Protein AF-A0A8R1DFJ9-F1 (afdb_monomer)

Radius of gyration: 16.49 Å; Cα contacts (8 Å, |Δi|>4): 261; chains: 1; bounding box: 40×35×43 Å

InterPro domains:
  IPR000719 Protein kinase domain [PS50011] (1-174)
  IPR001245 Serine-threonine/tyrosine-protein kinase, catalytic domain [PF07714] (3-166)
  IPR001245 Serine-threonine/tyrosine-protein kinase, catalytic domain [PR00109] (37-50)
  IPR001245 Serine-threonine/tyrosine-protein kinase, catalytic domain [PR00109] (75-93)
  IPR001245 Serine-threonine/tyrosine-protein kinase, catalytic domain [PR00109] (122-132)
  IPR001245 Serine-threonine/tyrosine-protein kinase, catalytic domain [PR00109] (141-163)
  IPR008266 Tyrosine-protein kinase, active site [PS00109] (81-93)
  IPR011009 Protein kinase-like domain superfamily [SSF56112] (3-164)
  IPR020635 Tyrosine-protein kinase, catalytic domain [SM00219] (2-174)
  IPR050122 Receptor Tyrosine Kinase [PTHR24416] (4-164)

Foldseek 3Di:
DQVLVVVLLVVQVPDDDPQAWHWPDWDDDPPDIDTDTDDQPQAFQLCCLQPCNVPPPDPVLLVQQLVSNVRQLVSCVVVQKFQQADARNQWGAHPVRRIHGHDSSVMDRLPPPPPPDLPDPGPQLLFDLCCNPPVNTGSVRVVSSSVVRSVCSVVSNDDHPPPDDSVCSNVVSD

Organism: Caenorhabditis japonica (NCBI:txid281687)

Mean predicted aligned error: 5.81 Å

Sequence (174 aa):
MLDSLLDEAKFMVGLSHRNLVTLVGVVLDDVNVYMITEYMANGNLIDLLRSRGRHALDKRQLMNFAMDICDGMCYLESQKIVHRDLAARNVLLDEKLVAKVSDFGLAKKANSTSHDSASGKFPIKWTAPEALRNSQFSTKSDIWSFGILLWEIFSFGRVPYPRIVSFHFVYFWL

pLDDT: mean 88.27, std 13.52, range [47.0, 98.88]

Solvent-accessible surface area (backbone atoms only — not comparable to full-atom values): 9912 Å² total; per-residue (Å²): 110,72,66,55,54,52,52,30,51,62,61,39,74,79,56,84,53,96,17,38,66,42,65,74,48,75,49,79,55,102,89,46,80,43,81,41,56,69,81,44,74,56,41,34,46,32,60,43,26,61,74,46,22,92,85,73,53,54,73,65,57,53,48,48,38,53,51,30,39,47,53,29,49,51,52,33,48,74,71,41,33,22,49,76,60,57,39,45,74,31,22,34,16,30,86,84,64,51,30,18,41,43,74,53,77,67,41,43,56,59,82,60,82,74,77,71,68,90,76,70,91,66,60,65,89,37,50,26,64,56,31,70,76,68,64,52,67,35,56,65,34,41,51,46,7,47,55,46,30,51,50,25,59,79,57,38,43,53,70,77,62,82,89,57,56,73,81,52,51,63,67,76,72,103

Secondary structure (DSSP, 8-state):
-HHHHHHHHHHHTT---TTBPPEEEEEE-SS-EEEEE---TT-BHHHHHHHTHHHH--HHHHHHHHHHHHHHHHHHHHTTEE-S--SGGGEEE-TT--EEE---TT-EETT------TTS---TTTS-HHHHHH----HHHHHHHHHHHHHHHHTTSPPSSTTS-HHHHHHHT-

Nearest PDB structures (foldseek):
  2xyn-assembly3_C  TM=9.456E-01  e=2.599E-17  Homo sapiens
  3q6w-assembly1_A  TM=9.286E-01  e=4.725E-15  Homo sapiens
  6bl8-assembly2_B  TM=9.166E-01  e=1.613E-14  Homo sapiens
  3mss-assembly4_D  TM=8.632E-01  e=2.428E-14  Mus musculus
  5zv2-assembly1_A  TM=8.623E-01  e=1.047E-13  Homo sapiens

Structure (mmCIF, N/CA/C/O backbone):
data_AF-A0A8R1DFJ9-F1
#
_entry.id   AF-A0A8R1DFJ9-F1
#
loop_
_atom_site.group_PDB
_atom_site.id
_atom_site.type_symbol
_atom_site.label_atom_id
_atom_site.label_alt_id
_atom_site.label_comp_id
_atom_site.label_asym_id
_atom_site.label_entity_id
_atom_site.label_seq_id
_atom_site.pdbx_PDB_ins_code
_atom_site.Cartn_x
_atom_site.Cartn_y
_atom_site.Cartn_z
_atom_site.occupancy
_atom_site.B_iso_or_equiv
_atom_site.auth_seq_id
_atom_site.auth_comp_id
_atom_site.auth_asym_id
_atom_site.auth_atom_id
_atom_site.pdbx_PDB_model_num
ATOM 1 N N . MET A 1 1 ? -1.853 -10.982 20.226 1.00 56.41 1 MET A N 1
ATOM 2 C CA . MET A 1 1 ? -1.911 -11.505 18.841 1.00 56.41 1 MET A CA 1
ATOM 3 C C . MET A 1 1 ? -3.358 -11.688 18.395 1.00 56.41 1 MET A C 1
ATOM 5 O O . MET A 1 1 ? -3.705 -11.164 17.349 1.00 56.41 1 MET A O 1
ATOM 9 N N . LEU A 1 2 ? -4.217 -12.342 19.191 1.00 61.50 2 LEU A N 1
ATOM 10 C CA . LEU A 1 2 ? -5.664 -12.392 18.919 1.00 61.50 2 LEU A CA 1
ATOM 11 C C . LEU A 1 2 ? -6.314 -10.998 19.000 1.00 61.50 2 LEU A C 1
ATOM 13 O O . LEU A 1 2 ? -6.992 -10.589 18.062 1.00 61.50 2 LEU A O 1
ATOM 17 N N . ASP A 1 3 ? -6.001 -10.225 20.046 1.00 71.75 3 ASP A N 1
ATOM 18 C CA . ASP A 1 3 ? -6.538 -8.863 20.204 1.00 71.75 3 ASP A CA 1
ATOM 19 C C . ASP A 1 3 ? -6.120 -7.922 19.064 1.00 71.75 3 ASP A C 1
ATOM 21 O O . ASP A 1 3 ? -6.938 -7.162 18.558 1.00 71.75 3 ASP A O 1
ATOM 25 N N . SER A 1 4 ? -4.874 -8.033 18.586 1.00 76.75 4 SER A N 1
ATOM 26 C CA . SER A 1 4 ? -4.355 -7.180 17.509 1.00 76.75 4 SER A CA 1
ATOM 27 C C . SER A 1 4 ? -5.046 -7.426 16.166 1.00 76.75 4 SER A C 1
ATOM 29 O O . SER A 1 4 ? -5.278 -6.473 15.432 1.00 76.75 4 SER A O 1
ATOM 31 N N . LEU A 1 5 ? -5.410 -8.676 15.853 1.00 82.50 5 LEU A N 1
ATOM 32 C CA . LEU A 1 5 ? -6.120 -8.993 14.608 1.00 82.50 5 LEU A CA 1
ATOM 33 C C . LEU A 1 5 ? -7.584 -8.536 14.665 1.00 82.50 5 LEU A C 1
ATOM 35 O O . LEU A 1 5 ? -8.133 -8.055 13.675 1.00 82.50 5 LEU A O 1
ATOM 39 N N . LEU A 1 6 ? -8.219 -8.659 15.834 1.00 85.25 6 LEU A N 1
ATOM 40 C CA . LEU A 1 6 ? -9.578 -8.169 16.042 1.00 85.25 6 LEU A CA 1
ATOM 41 C C . LEU A 1 6 ? -9.634 -6.636 15.974 1.00 85.25 6 LEU A C 1
ATOM 43 O O . LEU A 1 6 ? -10.586 -6.078 15.434 1.00 85.25 6 LEU A O 1
ATOM 47 N N . ASP A 1 7 ? -8.623 -5.953 16.508 1.00 84.19 7 ASP A N 1
ATOM 48 C CA . ASP A 1 7 ? -8.515 -4.497 16.440 1.00 84.19 7 ASP A CA 1
ATOM 49 C C . ASP A 1 7 ? -8.263 -4.002 15.013 1.00 84.19 7 ASP A C 1
ATOM 51 O O . ASP A 1 7 ? -8.903 -3.037 14.591 1.00 84.19 7 ASP A O 1
ATOM 55 N N . GLU A 1 8 ? -7.430 -4.701 14.236 1.00 86.19 8 GLU A N 1
ATOM 56 C CA . GLU A 1 8 ? -7.290 -4.445 12.799 1.00 86.19 8 GLU A CA 1
ATOM 57 C C . GLU A 1 8 ? -8.625 -4.640 12.067 1.00 86.19 8 GLU A C 1
ATOM 59 O O . GLU A 1 8 ? -9.053 -3.773 11.306 1.00 86.19 8 GLU A O 1
ATOM 64 N N . ALA A 1 9 ? -9.355 -5.722 12.352 1.00 88.81 9 ALA A N 1
ATOM 65 C CA . ALA A 1 9 ? -10.654 -5.948 11.728 1.00 88.81 9 ALA A CA 1
ATOM 66 C C . ALA A 1 9 ? -11.653 -4.832 12.068 1.00 88.81 9 ALA A C 1
ATOM 68 O O . ALA A 1 9 ? -12.295 -4.284 11.172 1.00 88.81 9 ALA A O 1
ATOM 69 N N . LYS A 1 10 ? -11.750 -4.429 13.344 1.00 86.94 10 LYS A N 1
ATOM 70 C CA . LYS A 1 10 ? -12.587 -3.291 13.772 1.00 86.94 10 LYS A CA 1
ATOM 71 C C . LYS A 1 10 ? -12.202 -2.003 13.048 1.00 86.94 10 LYS A C 1
ATOM 73 O O . LYS A 1 10 ? -13.079 -1.199 12.739 1.00 86.94 10 LYS A O 1
ATOM 78 N N . PHE A 1 11 ? -10.912 -1.802 12.792 1.00 86.12 11 PHE A N 1
ATOM 79 C CA . PHE A 1 11 ? -10.425 -0.655 12.042 1.00 86.12 11 PHE A CA 1
ATOM 80 C C . PHE A 1 11 ? -10.928 -0.672 10.593 1.00 86.12 11 PHE A C 1
ATOM 82 O O . PHE A 1 11 ? -11.393 0.352 10.091 1.00 86.12 11 PHE A O 1
ATOM 89 N N . MET A 1 12 ? -10.901 -1.840 9.946 1.00 91.19 12 MET A N 1
ATOM 90 C CA . MET A 1 12 ? -11.311 -2.010 8.550 1.00 91.19 12 MET A CA 1
ATOM 91 C C . MET A 1 12 ? -12.826 -1.917 8.318 1.00 91.19 12 MET A C 1
ATOM 93 O O . MET A 1 12 ? -13.225 -1.513 7.230 1.00 91.19 12 MET A O 1
ATOM 97 N N . VAL A 1 13 ? -13.678 -2.233 9.306 1.00 88.88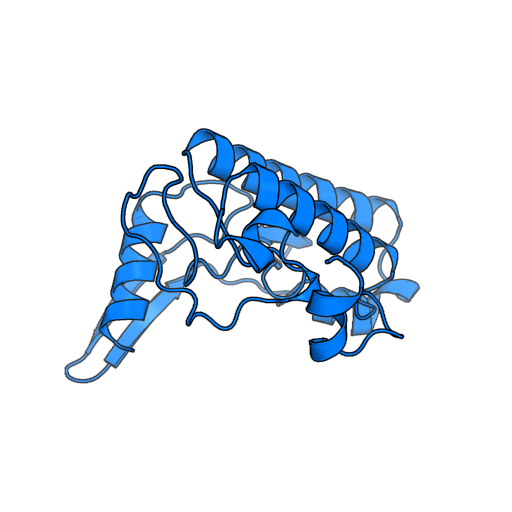 13 VAL A N 1
ATOM 98 C CA . VAL A 1 13 ? -15.158 -2.222 9.163 1.00 88.88 13 VAL A CA 1
ATOM 99 C C . VAL A 1 13 ? -15.705 -0.891 8.623 1.00 88.88 13 VAL A C 1
ATOM 101 O O . VAL A 1 13 ? -16.713 -0.876 7.922 1.00 88.88 13 VAL A O 1
ATOM 104 N N . GLY A 1 14 ? -15.058 0.234 8.937 1.00 85.69 14 GLY A N 1
ATOM 105 C CA . GLY A 1 14 ? -15.486 1.564 8.488 1.00 85.69 14 GLY A CA 1
ATOM 106 C C . GLY A 1 14 ? -14.886 2.028 7.159 1.00 85.69 14 GLY A C 1
ATOM 107 O O . GLY A 1 14 ? -15.216 3.125 6.710 1.00 85.69 14 GLY A O 1
ATOM 108 N N . LEU A 1 15 ? -13.988 1.250 6.550 1.00 92.88 15 LEU A N 1
ATOM 109 C CA . LEU A 1 15 ? -13.263 1.648 5.347 1.00 92.88 15 LEU A CA 1
ATOM 110 C C . LEU A 1 15 ? -13.966 1.109 4.106 1.00 92.88 15 LEU A C 1
ATOM 112 O O . LEU A 1 15 ? -14.122 -0.096 3.933 1.00 92.88 15 LEU A O 1
ATOM 116 N N . SER A 1 16 ? -14.367 2.012 3.216 1.00 94.38 16 SER A N 1
ATOM 117 C CA . SER A 1 16 ? -14.983 1.652 1.942 1.00 94.38 16 SER A CA 1
ATOM 118 C C . SER A 1 16 ? -14.436 2.538 0.836 1.00 94.38 16 SER A C 1
ATOM 120 O O . SER A 1 16 ? -14.761 3.722 0.744 1.00 94.38 16 SER A O 1
ATOM 122 N N . HIS A 1 17 ? -13.561 1.961 0.015 1.00 98.06 17 HIS A N 1
ATOM 123 C CA . HIS A 1 17 ? -12.958 2.640 -1.121 1.00 98.06 17 HIS A CA 1
ATOM 124 C C . HIS A 1 17 ? -12.474 1.624 -2.157 1.00 98.06 17 HIS A C 1
ATOM 126 O O . HIS A 1 17 ? -11.932 0.581 -1.802 1.00 98.06 17 HIS A O 1
ATOM 132 N N . ARG A 1 18 ? -12.603 1.942 -3.451 1.00 98.00 18 ARG A N 1
ATOM 133 C CA . ARG A 1 18 ? -12.242 1.025 -4.551 1.00 98.00 18 ARG A CA 1
ATOM 134 C C . ARG A 1 18 ? -10.760 0.616 -4.558 1.00 98.00 18 ARG A C 1
ATOM 136 O O . ARG A 1 18 ? -10.439 -0.452 -5.065 1.00 98.00 18 ARG A O 1
ATOM 143 N N . ASN A 1 19 ? -9.886 1.452 -3.995 1.00 98.69 19 ASN A N 1
ATOM 144 C CA . ASN A 1 19 ? -8.437 1.238 -3.905 1.00 98.69 19 ASN A CA 1
ATOM 145 C C . ASN A 1 19 ? -7.946 0.880 -2.490 1.00 98.69 19 ASN A C 1
ATOM 147 O O . ASN A 1 19 ? -6.763 1.033 -2.193 1.00 98.69 19 ASN A O 1
ATOM 151 N N . LEU A 1 20 ? -8.834 0.415 -1.612 1.00 98.38 20 LEU A N 1
ATOM 152 C CA . LEU A 1 20 ? -8.472 -0.207 -0.337 1.00 98.38 20 LEU A CA 1
ATOM 153 C C . LEU A 1 20 ? -8.997 -1.641 -0.320 1.00 98.38 20 LEU A C 1
ATOM 155 O O . LEU A 1 20 ? -10.063 -1.911 -0.870 1.00 98.38 20 LEU A O 1
ATOM 159 N N . VAL A 1 21 ? -8.252 -2.558 0.294 1.00 97.75 21 VAL A N 1
ATOM 160 C CA . VAL A 1 21 ? -8.721 -3.933 0.483 1.00 97.75 21 VAL A CA 1
ATOM 161 C C . VAL A 1 21 ? -9.874 -3.939 1.476 1.00 97.75 21 VAL A C 1
ATOM 163 O O . VAL A 1 21 ? -9.750 -3.466 2.605 1.00 97.75 21 VAL A O 1
ATOM 166 N N . THR A 1 22 ? -10.998 -4.494 1.040 1.00 95.75 22 THR A N 1
ATOM 167 C CA . THR A 1 22 ? -12.241 -4.522 1.806 1.00 95.75 22 THR A CA 1
ATOM 168 C C . THR A 1 22 ? -12.289 -5.740 2.721 1.00 95.75 22 THR A C 1
ATOM 170 O O . THR A 1 22 ? -12.045 -6.872 2.290 1.00 95.75 22 THR A O 1
ATOM 173 N N . LEU A 1 23 ? -12.655 -5.516 3.984 1.00 95.62 23 LEU A N 1
ATOM 174 C CA . LEU A 1 23 ? -13.017 -6.582 4.912 1.00 95.62 23 LEU A CA 1
ATOM 175 C C . LEU A 1 23 ? -14.407 -7.122 4.548 1.00 95.62 23 LEU A C 1
ATOM 177 O O . LEU A 1 23 ? -15.380 -6.375 4.519 1.00 95.62 23 LEU A O 1
ATOM 181 N N . VAL A 1 24 ? -14.501 -8.426 4.306 1.00 95.19 24 VAL A N 1
ATOM 182 C CA . VAL A 1 24 ? -15.771 -9.138 4.109 1.00 95.19 24 VAL A CA 1
ATOM 183 C C . VAL A 1 24 ? -16.371 -9.530 5.458 1.00 95.19 24 VAL A C 1
ATOM 185 O O . VAL A 1 24 ? -17.578 -9.418 5.655 1.00 95.19 24 VAL A O 1
ATOM 188 N N . GLY A 1 25 ? -15.539 -9.972 6.405 1.00 93.19 25 GLY A N 1
ATOM 189 C CA . GLY A 1 25 ? -15.994 -10.323 7.746 1.00 93.19 25 GLY A CA 1
ATOM 190 C C . GLY A 1 25 ? -14.908 -10.927 8.628 1.00 93.19 25 GLY A C 1
ATOM 191 O O . GLY A 1 25 ? -13.759 -11.084 8.220 1.00 93.19 25 GLY A O 1
ATOM 192 N N . VAL A 1 26 ? -15.298 -11.281 9.850 1.00 93.25 26 VAL A N 1
ATOM 193 C CA . VAL A 1 26 ? -14.450 -11.975 10.825 1.00 93.25 26 VAL A CA 1
ATOM 194 C C . VAL A 1 26 ? -15.150 -13.259 11.240 1.00 93.25 26 VAL A C 1
ATOM 196 O O . VAL A 1 26 ? -16.349 -13.242 11.516 1.00 93.25 26 VAL A O 1
ATOM 199 N N . VAL A 1 27 ? -14.403 -14.357 11.303 1.00 92.75 27 VAL A N 1
ATOM 200 C CA . VAL A 1 27 ? -14.871 -15.628 11.861 1.00 92.75 27 VAL A CA 1
ATOM 201 C C . VAL A 1 27 ? -14.115 -15.894 13.151 1.00 92.75 27 VAL A C 1
ATOM 203 O O . VAL A 1 27 ? -12.891 -15.770 13.204 1.00 92.75 27 VAL A O 1
ATOM 206 N N . LEU A 1 28 ? -14.869 -16.242 14.188 1.00 90.31 28 LEU A N 1
ATOM 207 C CA . LEU A 1 28 ? -14.355 -16.592 15.502 1.00 90.31 28 LEU A CA 1
ATOM 208 C C . LEU A 1 28 ? -14.631 -18.079 15.731 1.00 90.31 28 LEU A C 1
ATOM 210 O O . LEU A 1 28 ? -15.776 -18.515 15.633 1.00 90.31 28 LEU A O 1
ATOM 214 N N . ASP A 1 29 ? -13.571 -18.825 16.004 1.00 86.94 29 ASP A N 1
ATOM 215 C CA . ASP A 1 29 ? -13.584 -20.194 16.521 1.00 86.94 29 ASP A CA 1
ATOM 216 C C . ASP A 1 29 ? -13.069 -20.162 17.975 1.00 86.94 29 ASP A C 1
ATOM 218 O O . ASP A 1 29 ? -12.503 -19.152 18.400 1.00 86.94 29 ASP A O 1
ATOM 222 N N . ASP A 1 30 ? -13.227 -21.242 18.742 1.00 83.19 30 ASP A N 1
ATOM 223 C CA . ASP A 1 30 ? -12.907 -21.313 20.178 1.00 83.19 30 ASP A CA 1
ATOM 224 C C . ASP A 1 30 ? -11.466 -20.870 20.508 1.00 83.19 30 ASP A C 1
ATOM 226 O O . ASP A 1 30 ? -11.188 -20.403 21.615 1.00 83.19 30 ASP A O 1
ATOM 230 N N . VAL A 1 31 ? -10.538 -21.002 19.550 1.00 85.31 31 VAL A N 1
ATOM 231 C CA . VAL A 1 31 ? -9.108 -20.687 19.729 1.00 85.31 31 VAL A CA 1
ATOM 232 C C . VAL A 1 31 ? -8.557 -19.734 18.656 1.00 85.31 31 VAL A C 1
ATOM 234 O O . VAL A 1 31 ? -7.456 -19.205 18.812 1.00 85.31 31 VAL A O 1
ATOM 237 N N . ASN A 1 32 ? -9.297 -19.485 17.569 1.00 86.75 32 ASN A N 1
ATOM 238 C CA . ASN A 1 32 ? -8.770 -18.812 16.379 1.00 86.75 32 ASN A CA 1
ATOM 239 C C . ASN A 1 32 ? -9.647 -17.640 15.923 1.00 86.75 32 ASN A C 1
ATOM 241 O O . ASN A 1 32 ? -10.874 -17.701 15.946 1.00 86.75 32 ASN A O 1
ATOM 245 N N . VAL A 1 33 ? -8.994 -16.585 15.431 1.00 88.25 33 VAL A N 1
ATOM 246 C CA . VAL A 1 33 ? -9.638 -15.448 14.762 1.00 88.25 33 VAL A CA 1
ATOM 247 C C . VAL A 1 33 ? -9.209 -15.467 13.301 1.00 88.25 33 VAL A C 1
ATOM 249 O O . VAL A 1 33 ? -8.014 -15.451 13.008 1.00 88.25 33 VAL A O 1
ATOM 252 N N . TYR A 1 34 ? -10.177 -15.468 12.390 1.00 90.69 34 TYR A N 1
ATOM 253 C CA . TYR A 1 34 ? -9.942 -15.393 10.952 1.00 90.69 34 TYR A CA 1
ATOM 254 C C . TYR A 1 34 ? -10.504 -14.090 10.404 1.00 90.69 34 TYR A C 1
ATOM 256 O O . TYR A 1 34 ? -11.669 -13.761 10.626 1.00 90.69 34 TYR A O 1
ATOM 264 N N . MET A 1 35 ? -9.685 -13.371 9.647 1.00 91.38 35 MET A N 1
ATOM 265 C CA . MET A 1 35 ? -10.105 -12.194 8.898 1.00 91.38 35 MET A CA 1
ATOM 266 C C . MET A 1 35 ? -10.350 -12.597 7.445 1.00 91.38 35 MET A C 1
ATOM 268 O O . MET A 1 35 ? -9.473 -13.176 6.806 1.00 91.38 35 MET A O 1
ATOM 272 N N . ILE A 1 36 ? -11.542 -12.306 6.930 1.00 95.06 36 ILE A N 1
ATOM 273 C CA . ILE A 1 36 ? -11.916 -12.576 5.543 1.00 95.06 36 ILE A CA 1
ATOM 274 C C . ILE A 1 36 ? -11.925 -11.248 4.799 1.00 95.06 36 ILE A C 1
ATOM 276 O O . ILE A 1 36 ? -12.713 -10.362 5.124 1.00 95.06 36 ILE A O 1
ATOM 280 N N . THR A 1 37 ? -11.076 -11.116 3.788 1.00 95.56 37 THR A N 1
ATOM 281 C CA . THR A 1 37 ? -11.015 -9.956 2.893 1.00 95.56 37 THR A CA 1
ATOM 282 C C . THR A 1 37 ? -11.409 -10.348 1.473 1.00 95.56 37 THR A C 1
ATOM 284 O O . THR A 1 37 ? -11.566 -11.529 1.151 1.00 95.56 37 THR A O 1
ATOM 287 N N . GLU A 1 38 ? -11.596 -9.356 0.606 1.00 95.81 38 GLU A N 1
ATOM 288 C CA . GLU A 1 38 ? -11.718 -9.618 -0.826 1.00 95.81 38 GLU A CA 1
ATOM 289 C C . GLU A 1 38 ? -10.459 -10.299 -1.396 1.00 95.81 38 GLU A C 1
ATOM 291 O O . GLU A 1 38 ? -9.331 -10.046 -0.963 1.00 95.81 38 GLU A O 1
ATOM 296 N N . TYR A 1 39 ? -10.657 -11.181 -2.377 1.00 97.56 39 TYR A N 1
ATOM 297 C CA . TYR A 1 39 ? -9.563 -11.936 -2.977 1.00 97.56 39 TYR A CA 1
ATOM 298 C C . TYR A 1 39 ? -8.800 -11.107 -4.016 1.00 97.56 39 TYR A C 1
ATOM 300 O O . TYR A 1 39 ? -9.379 -10.577 -4.963 1.00 97.56 39 TYR A O 1
ATOM 308 N N . MET A 1 40 ? -7.475 -11.072 -3.875 1.00 98.25 40 MET A N 1
ATOM 309 C CA . MET A 1 40 ? -6.572 -10.299 -4.726 1.00 98.25 40 MET A CA 1
ATOM 310 C C . MET A 1 40 ? -5.770 -11.241 -5.629 1.00 98.25 40 MET A C 1
ATOM 312 O O . MET A 1 40 ? -4.696 -11.723 -5.265 1.00 98.25 40 MET A O 1
ATOM 316 N N . ALA A 1 41 ? -6.333 -11.541 -6.804 1.00 97.94 41 ALA A N 1
ATOM 317 C CA . ALA A 1 41 ? -5.891 -12.625 -7.689 1.00 97.94 41 ALA A CA 1
ATOM 318 C C . ALA A 1 41 ? -4.438 -12.528 -8.181 1.00 97.94 41 ALA A C 1
ATOM 320 O O . ALA A 1 41 ? -3.845 -13.545 -8.540 1.00 97.94 41 ALA A O 1
ATOM 321 N N . ASN A 1 42 ? -3.853 -11.329 -8.197 1.00 97.00 42 ASN A N 1
ATOM 322 C CA . ASN A 1 42 ? -2.485 -11.105 -8.663 1.00 97.00 42 ASN A CA 1
ATOM 323 C C . ASN A 1 42 ? -1.474 -10.915 -7.516 1.00 97.00 42 ASN A C 1
ATOM 325 O O . ASN A 1 42 ? -0.315 -10.589 -7.774 1.00 97.00 42 ASN A O 1
ATOM 329 N N . GLY A 1 43 ? -1.882 -11.155 -6.264 1.00 97.25 43 GLY A N 1
ATOM 330 C CA . GLY A 1 43 ? -1.005 -11.057 -5.098 1.00 97.25 43 GLY A CA 1
ATOM 331 C C . GLY A 1 43 ? -0.553 -9.623 -4.814 1.00 97.25 43 GLY A C 1
ATOM 332 O O . GLY A 1 43 ? -1.271 -8.667 -5.110 1.00 97.25 43 GLY A O 1
ATOM 333 N N . ASN A 1 44 ? 0.626 -9.471 -4.205 1.00 97.75 44 ASN A N 1
ATOM 334 C CA . ASN A 1 44 ? 1.178 -8.159 -3.871 1.00 97.75 44 ASN A CA 1
ATOM 335 C C . ASN A 1 44 ? 1.957 -7.529 -5.044 1.00 97.75 44 ASN A C 1
ATOM 337 O O . ASN A 1 44 ? 2.489 -8.204 -5.931 1.00 97.75 44 ASN A O 1
ATOM 341 N N . LEU A 1 45 ? 2.046 -6.201 -5.034 1.00 97.94 45 LEU A N 1
ATOM 342 C CA . LEU A 1 45 ? 2.673 -5.421 -6.094 1.00 97.94 45 LEU A CA 1
ATOM 343 C C . LEU A 1 45 ? 4.191 -5.652 -6.167 1.00 97.94 45 LEU A C 1
ATOM 345 O O . LEU A 1 45 ? 4.744 -5.688 -7.268 1.00 97.94 45 LEU A O 1
ATOM 349 N N . ILE A 1 46 ? 4.879 -5.834 -5.032 1.00 97.50 46 ILE A N 1
ATOM 350 C CA . ILE A 1 46 ? 6.337 -6.040 -5.031 1.00 97.50 46 ILE A CA 1
ATOM 351 C C . ILE A 1 46 ? 6.745 -7.318 -5.781 1.00 97.50 46 ILE A C 1
ATOM 353 O O . ILE A 1 46 ? 7.717 -7.295 -6.544 1.00 97.50 46 ILE A O 1
ATOM 357 N N . ASP A 1 47 ? 5.986 -8.402 -5.631 1.00 96.75 47 ASP A N 1
ATOM 358 C CA . ASP A 1 47 ? 6.258 -9.677 -6.292 1.00 96.75 47 ASP A CA 1
ATOM 359 C C . ASP A 1 47 ? 5.978 -9.592 -7.795 1.00 96.75 47 ASP A C 1
ATOM 361 O O . ASP A 1 47 ? 6.779 -10.083 -8.601 1.00 96.75 47 ASP A O 1
ATOM 365 N N . LEU A 1 48 ? 4.913 -8.894 -8.209 1.00 96.00 48 LEU A N 1
ATOM 366 C CA . LEU A 1 48 ? 4.642 -8.641 -9.628 1.00 96.00 48 LEU A CA 1
ATOM 367 C C . LEU A 1 48 ? 5.772 -7.828 -10.282 1.00 96.00 48 LEU A C 1
ATOM 369 O O . LEU A 1 48 ? 6.269 -8.195 -11.354 1.00 96.00 48 LEU A O 1
ATOM 373 N N . LEU A 1 49 ? 6.209 -6.746 -9.627 1.00 96.69 49 LEU A N 1
ATOM 374 C CA . LEU A 1 49 ? 7.279 -5.875 -10.120 1.00 96.69 49 LEU A CA 1
ATOM 375 C C . LEU A 1 49 ? 8.597 -6.641 -10.307 1.00 96.69 49 LEU A C 1
ATOM 377 O O . LEU A 1 49 ? 9.283 -6.442 -11.312 1.00 96.69 49 LEU A O 1
ATOM 381 N N . ARG A 1 50 ? 8.936 -7.532 -9.367 1.00 95.00 50 ARG A N 1
ATOM 382 C CA . ARG A 1 50 ? 10.179 -8.320 -9.394 1.00 95.00 50 ARG A CA 1
ATOM 383 C C . ARG A 1 50 ? 10.146 -9.487 -10.376 1.00 95.00 50 ARG A C 1
ATOM 385 O O . ARG A 1 50 ? 11.173 -9.783 -10.979 1.00 95.00 50 ARG A O 1
ATOM 392 N N . SER A 1 51 ? 9.002 -10.154 -10.523 1.00 91.00 51 SER A N 1
ATOM 393 C CA . SER A 1 51 ? 8.885 -11.377 -11.328 1.00 91.00 51 SER A CA 1
ATOM 394 C C . SER A 1 51 ? 8.698 -11.099 -12.820 1.00 91.00 51 SER A C 1
ATOM 396 O O . SER A 1 51 ? 9.425 -11.637 -13.650 1.00 91.00 51 SER A O 1
ATOM 398 N N . ARG A 1 52 ? 7.724 -10.256 -13.174 1.00 76.38 52 ARG A N 1
ATOM 399 C CA . ARG A 1 52 ? 7.299 -10.024 -14.567 1.00 76.38 52 ARG A CA 1
ATOM 400 C C . ARG A 1 52 ? 7.586 -8.606 -15.047 1.00 76.38 52 ARG A C 1
ATOM 402 O O . ARG A 1 52 ? 7.552 -8.346 -16.249 1.00 76.38 52 ARG A O 1
ATOM 409 N N . GLY A 1 53 ? 7.878 -7.694 -14.117 1.00 73.38 53 GLY A N 1
ATOM 410 C CA . GLY A 1 53 ? 7.745 -6.256 -14.311 1.00 73.38 53 GLY A CA 1
ATOM 411 C C . GLY A 1 53 ? 8.358 -5.707 -15.595 1.00 73.38 53 GLY A C 1
ATOM 412 O O . GLY A 1 53 ? 7.633 -5.192 -16.436 1.00 73.38 53 GLY A O 1
ATOM 413 N N . ARG A 1 54 ? 9.671 -5.857 -15.806 1.00 78.62 54 ARG A N 1
ATOM 414 C CA . ARG A 1 54 ? 10.340 -5.233 -16.969 1.00 78.62 54 ARG A CA 1
ATOM 415 C C . ARG A 1 54 ? 9.926 -5.792 -18.331 1.00 78.62 54 ARG A C 1
ATOM 417 O O . ARG A 1 54 ? 10.215 -5.160 -19.341 1.00 78.62 54 ARG A O 1
ATOM 424 N N . HIS A 1 55 ? 9.304 -6.966 -18.359 1.00 81.69 55 HIS A N 1
ATOM 425 C CA . HIS A 1 55 ? 8.901 -7.636 -19.593 1.00 81.69 55 HIS A CA 1
ATOM 426 C C . HIS A 1 55 ? 7.397 -7.523 -19.862 1.00 81.69 55 HIS A C 1
ATOM 428 O O . HIS A 1 55 ? 6.993 -7.607 -21.016 1.00 81.69 55 HIS A O 1
ATOM 434 N N . ALA A 1 56 ? 6.582 -7.324 -18.820 1.00 82.75 56 ALA A N 1
ATOM 435 C CA . ALA A 1 56 ? 5.122 -7.349 -18.909 1.00 82.75 56 ALA A CA 1
ATOM 436 C C . ALA A 1 56 ? 4.435 -6.024 -18.538 1.00 82.75 56 ALA A C 1
ATOM 438 O O . ALA A 1 56 ? 3.267 -5.849 -18.871 1.00 82.75 56 ALA A O 1
ATOM 439 N N . LEU A 1 57 ? 5.116 -5.103 -17.844 1.00 92.12 57 LEU A N 1
ATOM 440 C CA . LEU A 1 57 ? 4.533 -3.839 -17.388 1.00 92.12 57 LEU A CA 1
ATOM 441 C C . LEU A 1 57 ? 5.119 -2.663 -18.162 1.00 92.12 57 LEU A C 1
ATOM 443 O O . LEU A 1 57 ? 6.324 -2.401 -18.118 1.00 92.12 57 LEU A O 1
ATOM 447 N N . ASP A 1 58 ? 4.249 -1.922 -18.839 1.00 93.38 58 ASP A N 1
ATOM 448 C CA . ASP A 1 58 ? 4.618 -0.662 -19.465 1.00 93.38 58 ASP A CA 1
ATOM 449 C C . ASP A 1 58 ? 4.550 0.505 -18.463 1.00 93.38 58 ASP A C 1
ATOM 451 O O . ASP A 1 58 ? 4.061 0.394 -17.335 1.00 93.38 58 ASP A O 1
ATOM 455 N N . LYS A 1 59 ? 5.048 1.672 -18.882 1.00 94.50 59 LYS A N 1
ATOM 456 C CA . LYS A 1 59 ? 5.031 2.880 -18.041 1.00 94.50 59 LYS A CA 1
ATOM 457 C C . LYS A 1 59 ? 3.614 3.309 -17.656 1.00 94.50 59 LYS A C 1
ATOM 459 O O . LYS A 1 59 ? 3.439 3.913 -16.601 1.00 94.50 59 LYS A O 1
ATOM 464 N N . ARG A 1 60 ? 2.620 3.028 -18.504 1.00 96.88 60 ARG A N 1
ATOM 465 C CA . ARG A 1 60 ? 1.225 3.388 -18.249 1.00 96.88 60 ARG A CA 1
ATOM 466 C C . ARG A 1 60 ? 0.678 2.571 -17.086 1.00 96.88 60 ARG A C 1
ATOM 468 O O . ARG A 1 60 ? 0.086 3.154 -16.188 1.00 96.88 60 ARG A O 1
ATOM 475 N N . GLN A 1 61 ? 0.943 1.270 -17.051 1.00 97.38 61 GLN A N 1
ATOM 476 C CA . GLN A 1 61 ? 0.519 0.409 -15.956 1.00 97.38 61 GLN A CA 1
ATOM 477 C C . GLN A 1 61 ? 1.200 0.787 -14.633 1.00 97.38 61 GLN A C 1
ATOM 479 O O . GLN A 1 61 ? 0.537 0.828 -13.601 1.00 97.38 61 GLN A O 1
ATOM 484 N N . LEU A 1 62 ? 2.490 1.148 -14.658 1.00 98.19 62 LEU A N 1
ATOM 485 C CA . LEU A 1 62 ? 3.177 1.675 -13.468 1.00 98.19 62 LEU A CA 1
ATOM 486 C C . LEU A 1 62 ? 2.519 2.962 -12.944 1.00 98.19 62 LEU A C 1
ATOM 488 O O . LEU A 1 62 ? 2.340 3.118 -11.737 1.00 98.19 62 LEU A O 1
ATOM 492 N N . MET A 1 63 ? 2.125 3.864 -13.849 1.00 98.44 63 MET A N 1
ATOM 493 C CA . MET A 1 63 ? 1.398 5.082 -13.487 1.00 98.44 63 MET A CA 1
ATOM 494 C C . MET A 1 63 ? -0.002 4.770 -12.943 1.00 98.44 63 MET A C 1
ATOM 496 O O . MET A 1 63 ? -0.420 5.391 -11.972 1.00 98.44 63 MET A O 1
ATOM 500 N N . ASN A 1 64 ? -0.704 3.789 -13.519 1.00 98.56 64 ASN A N 1
ATOM 501 C CA . ASN A 1 64 ? -2.010 3.345 -13.026 1.00 98.56 64 ASN A CA 1
ATOM 502 C C . ASN A 1 64 ? -1.918 2.841 -11.584 1.00 98.56 64 ASN A C 1
ATOM 504 O O . ASN A 1 64 ? -2.702 3.286 -10.753 1.00 98.56 64 ASN A O 1
ATOM 508 N N . PHE A 1 65 ? -0.917 2.013 -11.259 1.00 98.69 65 PHE A N 1
ATOM 509 C CA . PHE A 1 65 ? -0.690 1.580 -9.877 1.00 98.69 65 PHE A CA 1
ATOM 510 C C . PHE A 1 65 ? -0.480 2.770 -8.939 1.00 98.69 65 PHE A C 1
ATOM 512 O O . PHE A 1 65 ? -1.117 2.846 -7.892 1.00 98.69 65 PHE A O 1
ATOM 519 N N . ALA A 1 66 ? 0.377 3.721 -9.323 1.00 98.81 66 ALA A N 1
ATOM 520 C CA . ALA A 1 66 ? 0.632 4.917 -8.525 1.00 98.81 66 ALA A CA 1
ATOM 521 C C . ALA A 1 66 ? -0.640 5.753 -8.290 1.00 98.81 66 ALA A C 1
ATOM 523 O O . ALA A 1 66 ? -0.854 6.223 -7.174 1.00 98.81 66 ALA A O 1
ATOM 524 N N . MET A 1 67 ? -1.482 5.923 -9.315 1.00 98.81 67 MET A N 1
ATOM 525 C CA . MET A 1 67 ? -2.745 6.663 -9.216 1.00 98.81 67 MET A CA 1
ATOM 526 C C . MET A 1 67 ? -3.763 5.946 -8.327 1.00 98.81 67 MET A C 1
ATOM 528 O O . MET A 1 67 ? -4.330 6.579 -7.444 1.00 98.81 67 MET A O 1
ATOM 532 N N . ASP A 1 68 ? -3.945 4.638 -8.513 1.00 98.88 68 ASP A N 1
ATOM 533 C CA . ASP A 1 68 ? -4.835 3.813 -7.693 1.00 98.88 68 ASP A CA 1
ATOM 534 C C . ASP A 1 68 ? -4.444 3.877 -6.205 1.00 98.88 68 ASP A C 1
ATOM 536 O O . ASP A 1 68 ? -5.281 4.142 -5.342 1.00 98.88 68 ASP A O 1
ATOM 540 N N . ILE A 1 69 ? -3.154 3.701 -5.894 1.00 98.81 69 ILE A N 1
ATOM 541 C CA . ILE A 1 69 ? -2.648 3.809 -4.518 1.00 98.81 69 ILE A CA 1
ATOM 542 C C . ILE A 1 69 ? -2.879 5.221 -3.964 1.00 98.81 69 ILE A C 1
ATOM 544 O O . ILE A 1 69 ? -3.318 5.365 -2.824 1.00 98.81 69 ILE A O 1
ATOM 548 N N . CYS A 1 70 ? -2.584 6.259 -4.754 1.00 98.75 70 CYS A N 1
ATOM 549 C CA . CYS A 1 70 ? -2.778 7.651 -4.352 1.00 98.75 70 CYS A CA 1
ATOM 550 C C . CYS A 1 70 ? -4.240 7.924 -3.973 1.00 98.75 70 CYS A C 1
ATOM 552 O O . CYS A 1 70 ? -4.491 8.496 -2.917 1.00 98.75 70 CYS A O 1
ATOM 554 N N . ASP A 1 71 ? -5.193 7.446 -4.776 1.00 98.75 71 ASP A N 1
ATOM 555 C CA . ASP A 1 71 ? -6.629 7.618 -4.529 1.00 98.75 71 ASP A CA 1
ATOM 556 C C . ASP A 1 71 ? -7.059 6.946 -3.210 1.00 98.75 71 ASP A C 1
ATOM 558 O O . ASP A 1 71 ? -7.721 7.555 -2.365 1.00 98.75 71 ASP A O 1
ATOM 562 N N . GLY A 1 72 ? -6.571 5.725 -2.950 1.00 98.62 72 GLY A N 1
ATOM 563 C CA . GLY A 1 72 ? -6.753 5.050 -1.659 1.00 98.62 72 GLY A CA 1
ATOM 564 C C . GLY A 1 72 ? -6.176 5.837 -0.475 1.00 98.62 72 GLY A C 1
ATOM 565 O O . GLY A 1 72 ? -6.832 5.980 0.560 1.00 98.62 72 GLY A O 1
ATOM 566 N N . MET A 1 73 ? -4.978 6.406 -0.626 1.00 98.56 73 MET A N 1
ATOM 567 C CA . MET A 1 73 ? -4.344 7.219 0.418 1.00 98.56 73 MET A CA 1
ATOM 568 C C . MET A 1 73 ? -5.039 8.572 0.626 1.00 98.56 73 MET A C 1
ATOM 570 O O . MET A 1 73 ? -5.135 9.031 1.766 1.00 98.56 73 MET A O 1
ATOM 574 N N . CYS A 1 74 ? -5.582 9.189 -0.427 1.00 98.44 74 CYS A N 1
ATOM 575 C CA . CYS A 1 74 ? -6.424 10.383 -0.326 1.00 98.44 74 CYS A CA 1
ATOM 576 C C . CYS A 1 74 ? -7.690 10.100 0.490 1.00 98.44 74 CYS A C 1
ATOM 578 O O . CYS A 1 74 ? -8.061 10.902 1.353 1.00 98.44 74 CYS A O 1
ATOM 580 N N . TYR A 1 75 ? -8.319 8.939 0.282 1.00 98.19 75 TYR A N 1
ATOM 581 C CA . TYR A 1 75 ? -9.436 8.511 1.117 1.00 98.19 75 TYR A CA 1
ATOM 582 C C . TYR A 1 75 ? -9.018 8.383 2.592 1.00 98.19 75 TYR A C 1
ATOM 584 O O . TYR A 1 75 ? -9.672 8.976 3.454 1.00 98.19 75 TYR A O 1
ATOM 592 N N . LEU A 1 76 ? -7.904 7.705 2.902 1.00 96.81 76 LEU A N 1
ATOM 593 C CA . LEU A 1 76 ? -7.417 7.574 4.285 1.00 96.81 76 LEU A CA 1
ATOM 594 C C . LEU A 1 76 ? -7.109 8.937 4.927 1.00 96.81 76 LEU A C 1
ATOM 596 O O . LEU A 1 76 ? -7.522 9.188 6.063 1.00 96.81 76 LEU A O 1
ATOM 600 N N . GLU A 1 77 ? -6.468 9.855 4.196 1.00 96.62 77 GLU A N 1
ATOM 601 C CA . GLU A 1 77 ? -6.218 11.219 4.678 1.00 96.62 77 GLU A CA 1
ATOM 602 C C . GLU A 1 77 ? -7.531 11.962 4.981 1.00 96.62 77 GLU A C 1
ATOM 604 O O . GLU A 1 77 ? -7.628 12.645 6.011 1.00 96.62 77 GLU A O 1
ATOM 609 N N . SER A 1 78 ? -8.565 11.797 4.146 1.00 96.50 78 SER A N 1
ATOM 610 C CA . SER A 1 78 ? -9.886 12.392 4.393 1.00 96.50 78 SER A CA 1
ATOM 611 C C . SER A 1 78 ? -10.537 11.858 5.675 1.00 96.50 78 SER A C 1
ATOM 613 O O . SER A 1 78 ? -11.159 12.620 6.415 1.00 96.50 78 SER A O 1
ATOM 615 N N . GLN A 1 79 ? -10.307 10.579 5.991 1.00 94.88 79 GLN A N 1
ATOM 616 C CA . GLN A 1 79 ? -10.771 9.919 7.215 1.00 94.88 79 GLN A CA 1
ATOM 617 C C . GLN A 1 79 ? -9.861 10.176 8.430 1.00 94.88 79 GLN A C 1
ATOM 619 O O . GLN A 1 79 ? -10.109 9.646 9.515 1.00 94.88 79 GLN A O 1
ATOM 624 N N . LYS A 1 80 ? -8.812 11.001 8.276 1.00 94.38 80 LYS A N 1
ATOM 625 C CA . LYS A 1 80 ? -7.790 11.267 9.305 1.00 94.38 80 LYS A CA 1
ATOM 626 C C . LYS A 1 80 ? -7.128 9.985 9.806 1.00 94.38 80 LYS A C 1
ATOM 628 O O . LYS A 1 80 ? -6.845 9.851 10.996 1.00 94.38 80 LYS A O 1
ATOM 633 N N . ILE A 1 81 ? -6.880 9.055 8.892 1.00 94.25 81 ILE A N 1
ATOM 634 C CA . ILE A 1 81 ? -6.205 7.788 9.142 1.00 94.25 81 ILE A CA 1
ATOM 635 C C . ILE A 1 81 ? -4.766 7.874 8.642 1.00 94.25 81 ILE A C 1
ATOM 637 O O . ILE A 1 81 ? -4.510 8.364 7.547 1.00 94.25 81 ILE A O 1
ATOM 641 N N . VAL A 1 82 ? -3.843 7.382 9.463 1.00 94.88 82 VAL A N 1
ATOM 642 C CA . VAL A 1 82 ? -2.428 7.203 9.144 1.00 94.88 82 VAL A CA 1
ATOM 643 C C . VAL A 1 82 ? -2.159 5.708 9.001 1.00 94.88 82 VAL A C 1
ATOM 645 O O . VAL A 1 82 ? -2.441 4.961 9.936 1.00 94.88 82 VAL A O 1
ATOM 648 N N . HIS A 1 83 ? -1.621 5.273 7.864 1.00 95.31 83 HIS A N 1
ATOM 649 C CA . HIS A 1 83 ? -1.314 3.877 7.550 1.00 95.31 83 HIS A CA 1
ATOM 650 C C . HIS A 1 83 ? -0.047 3.380 8.256 1.00 95.31 83 HIS A C 1
ATOM 652 O O . HIS A 1 83 ? -0.015 2.251 8.737 1.00 95.31 83 HIS A O 1
ATOM 658 N N . ARG A 1 84 ? 1.008 4.208 8.328 1.00 94.44 84 ARG A N 1
ATOM 659 C CA . ARG A 1 84 ? 2.309 3.941 8.991 1.00 94.44 84 ARG A CA 1
ATOM 660 C C . ARG A 1 84 ? 3.191 2.842 8.389 1.00 94.44 84 ARG A C 1
ATOM 662 O O . ARG A 1 84 ? 4.383 2.810 8.689 1.00 94.44 84 ARG A O 1
ATOM 669 N N . ASP A 1 85 ? 2.636 1.982 7.541 1.00 94.75 85 ASP A N 1
ATOM 670 C CA . ASP A 1 85 ? 3.381 0.958 6.794 1.00 94.75 85 ASP A CA 1
ATOM 671 C C . ASP A 1 85 ? 3.040 0.886 5.295 1.00 94.75 85 ASP A C 1
ATOM 673 O O . ASP A 1 85 ? 2.785 -0.178 4.733 1.00 94.75 85 ASP A O 1
ATOM 677 N N . LEU A 1 86 ? 2.992 2.041 4.630 1.00 98.12 86 LEU A N 1
ATOM 678 C CA . LEU A 1 86 ? 2.753 2.087 3.190 1.00 98.12 86 LEU A CA 1
ATOM 679 C C . LEU A 1 86 ? 4.019 1.673 2.417 1.00 98.12 86 LEU A C 1
ATOM 681 O O . LEU A 1 86 ? 5.040 2.361 2.455 1.00 98.12 86 LEU A O 1
ATOM 685 N N . ALA A 1 87 ? 3.940 0.560 1.686 1.00 98.31 87 ALA A N 1
ATOM 686 C CA . ALA A 1 87 ? 5.021 0.016 0.860 1.00 98.31 87 ALA A CA 1
ATOM 687 C C . ALA A 1 87 ? 4.469 -0.941 -0.208 1.00 98.31 87 ALA A C 1
ATOM 689 O O . ALA A 1 87 ? 3.343 -1.419 -0.089 1.00 98.31 87 ALA A O 1
ATOM 690 N N . ALA A 1 88 ? 5.270 -1.307 -1.215 1.00 98.44 88 ALA A N 1
ATOM 691 C CA . ALA A 1 88 ? 4.788 -2.126 -2.339 1.00 98.44 88 ALA A CA 1
ATOM 692 C C . ALA A 1 88 ? 4.369 -3.550 -1.926 1.00 98.44 88 ALA A C 1
ATOM 694 O O . ALA A 1 88 ? 3.588 -4.197 -2.618 1.00 98.44 88 ALA A O 1
ATOM 695 N N . ARG A 1 89 ? 4.875 -4.043 -0.790 1.00 98.06 89 ARG A N 1
ATOM 696 C CA . ARG A 1 89 ? 4.449 -5.319 -0.189 1.00 98.06 89 ARG A CA 1
ATOM 697 C C . ARG A 1 89 ? 3.036 -5.280 0.407 1.00 98.06 89 ARG A C 1
ATOM 699 O O . ARG A 1 89 ? 2.401 -6.323 0.466 1.00 98.06 89 ARG A O 1
ATOM 706 N N . ASN A 1 90 ? 2.557 -4.087 0.766 1.00 98.44 90 ASN A N 1
ATOM 707 C CA . ASN A 1 90 ? 1.247 -3.832 1.373 1.00 98.44 90 ASN A CA 1
ATOM 708 C C . ASN A 1 90 ? 0.270 -3.220 0.351 1.00 98.44 90 ASN A C 1
ATOM 710 O O . ASN A 1 90 ? -0.673 -2.511 0.695 1.00 98.44 90 ASN A O 1
ATOM 714 N N . VAL A 1 91 ? 0.522 -3.468 -0.935 1.00 98.75 91 VAL A N 1
ATOM 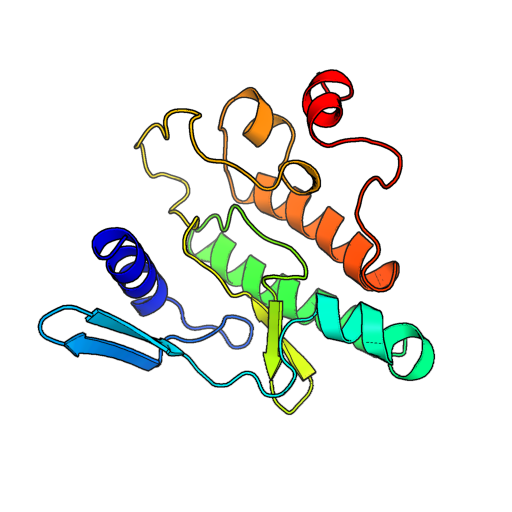715 C CA . VAL A 1 91 ? -0.398 -3.160 -2.028 1.00 98.75 91 VAL A CA 1
ATOM 716 C C . VAL A 1 91 ? -0.711 -4.465 -2.732 1.00 98.75 91 VAL A C 1
ATOM 718 O O . VAL A 1 91 ? 0.203 -5.140 -3.205 1.00 98.75 91 VAL A O 1
ATOM 721 N N . LEU A 1 92 ? -1.991 -4.808 -2.818 1.00 98.69 92 LEU A N 1
ATOM 722 C CA . LEU A 1 92 ? -2.482 -6.004 -3.489 1.00 98.69 92 LEU A CA 1
ATOM 723 C C . LEU A 1 92 ? -3.140 -5.654 -4.826 1.00 98.69 92 LEU A C 1
ATOM 725 O O . LEU A 1 92 ? -3.593 -4.528 -5.038 1.00 98.69 92 LEU A O 1
ATOM 729 N N . LEU A 1 93 ? -3.189 -6.631 -5.730 1.00 98.44 93 LEU A N 1
ATOM 730 C CA . LEU A 1 93 ? -3.697 -6.476 -7.090 1.00 98.44 93 LEU A CA 1
ATOM 731 C C . LEU A 1 93 ? -4.869 -7.423 -7.353 1.00 98.44 93 LEU A C 1
ATOM 733 O O . LEU A 1 93 ? -4.757 -8.639 -7.163 1.00 98.44 93 LEU A O 1
ATOM 737 N N . ASP A 1 94 ? -5.998 -6.864 -7.787 1.00 98.25 94 ASP A N 1
ATOM 738 C CA . ASP A 1 94 ? -7.174 -7.655 -8.156 1.00 98.25 94 ASP A CA 1
ATOM 739 C C . ASP A 1 94 ? -6.980 -8.348 -9.518 1.00 98.25 94 ASP A C 1
ATOM 741 O O . ASP A 1 94 ? -5.928 -8.232 -10.151 1.00 98.25 94 ASP A O 1
ATOM 745 N N . GLU A 1 95 ? -7.994 -9.075 -9.993 1.00 97.50 95 GLU A N 1
ATOM 746 C CA . GLU A 1 95 ? -7.969 -9.771 -11.290 1.00 97.50 95 GLU A CA 1
ATOM 747 C C . GLU A 1 95 ? -7.647 -8.845 -12.479 1.00 97.50 95 GLU A C 1
ATOM 749 O O . GLU A 1 95 ? -7.006 -9.269 -13.441 1.00 97.50 95 GLU A O 1
ATOM 754 N N . LYS A 1 96 ? -8.035 -7.568 -12.401 1.00 97.25 96 LYS A N 1
ATOM 755 C CA . LYS A 1 96 ? -7.867 -6.561 -13.457 1.00 97.25 96 LYS A CA 1
ATOM 756 C C . LYS A 1 96 ? -6.626 -5.688 -13.261 1.00 97.25 96 LYS A C 1
ATOM 758 O O . LYS A 1 96 ? -6.481 -4.691 -13.966 1.00 97.25 96 LYS A O 1
ATOM 763 N N . LEU A 1 97 ? -5.730 -6.063 -12.344 1.00 96.88 97 LEU A N 1
ATOM 764 C CA . LEU A 1 97 ? -4.547 -5.285 -11.963 1.00 96.88 97 LEU A CA 1
ATOM 765 C C . LEU A 1 97 ? -4.889 -3.895 -11.399 1.00 96.88 97 LEU A C 1
ATOM 767 O O . LEU A 1 97 ? -4.102 -2.960 -11.550 1.00 96.88 97 LEU A O 1
ATOM 771 N N . VAL A 1 98 ? -6.037 -3.751 -10.735 1.00 98.44 98 VAL A N 1
ATOM 772 C CA . VAL A 1 98 ? -6.336 -2.563 -9.927 1.00 98.44 98 VAL A CA 1
ATOM 773 C C . VAL A 1 98 ? -5.578 -2.676 -8.613 1.00 98.44 98 VAL A C 1
ATOM 775 O O . VAL A 1 98 ? -5.664 -3.699 -7.925 1.00 98.44 98 VAL A O 1
ATOM 778 N N . ALA A 1 99 ? -4.834 -1.627 -8.260 1.00 98.75 99 ALA A N 1
ATOM 779 C CA . ALA A 1 99 ? -4.076 -1.606 -7.016 1.00 98.75 99 ALA A CA 1
ATOM 780 C C . ALA A 1 99 ? -4.949 -1.207 -5.825 1.00 98.75 99 ALA A C 1
ATOM 782 O O . ALA A 1 99 ? -5.709 -0.234 -5.881 1.00 98.75 99 ALA A O 1
ATOM 783 N N . LYS A 1 100 ? -4.813 -1.960 -4.731 1.00 98.75 100 LYS A N 1
ATOM 784 C CA . LYS A 1 100 ? -5.492 -1.693 -3.465 1.00 98.75 100 LYS A CA 1
ATOM 785 C C . LYS A 1 100 ? -4.518 -1.739 -2.300 1.00 98.75 100 LYS A C 1
ATOM 787 O O . LYS A 1 100 ? -3.752 -2.691 -2.170 1.00 98.75 100 LYS A O 1
ATOM 792 N N . VAL A 1 101 ? -4.558 -0.723 -1.4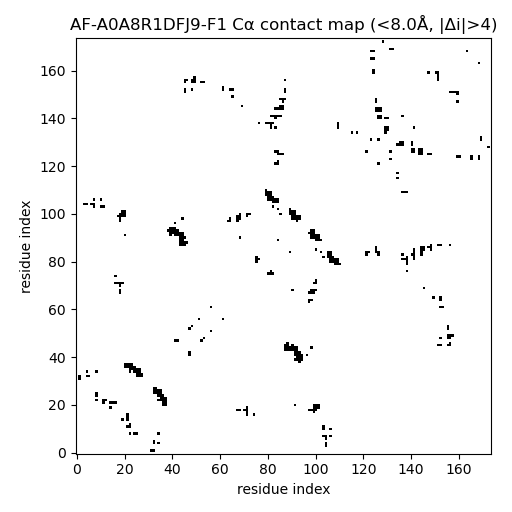48 1.00 98.62 101 VAL A N 1
ATOM 793 C CA . VAL A 1 101 ? -3.753 -0.674 -0.220 1.00 98.62 101 VAL A CA 1
ATOM 794 C C . VAL A 1 101 ? -4.330 -1.651 0.812 1.00 98.62 101 VAL A C 1
ATOM 796 O O . VAL A 1 101 ? -5.552 -1.762 0.946 1.00 98.62 101 VAL A O 1
ATOM 799 N N . SER A 1 102 ? -3.457 -2.373 1.510 1.00 96.94 102 SER A N 1
ATOM 800 C CA . SER A 1 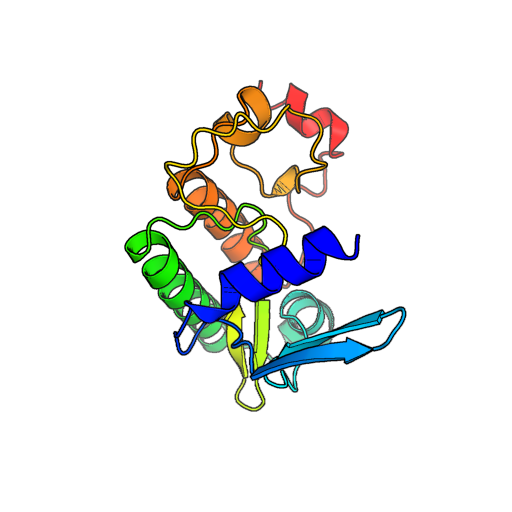102 ? -3.782 -3.421 2.484 1.00 96.94 102 SER A CA 1
ATOM 801 C C . SER A 1 102 ? -2.894 -3.326 3.729 1.00 96.94 102 SER A C 1
ATOM 803 O O . SER A 1 102 ? -1.968 -2.527 3.748 1.00 96.94 102 SER A O 1
ATOM 805 N N . ASP A 1 103 ? -3.092 -4.237 4.689 1.00 91.88 103 ASP A N 1
ATOM 806 C CA . ASP A 1 103 ? -2.299 -4.360 5.928 1.00 91.88 103 ASP A CA 1
ATOM 807 C C . ASP A 1 103 ? -2.426 -3.121 6.829 1.00 91.88 103 ASP A C 1
ATOM 809 O O . ASP A 1 103 ? -1.583 -2.221 6.863 1.00 91.88 103 ASP A O 1
ATOM 813 N N . PHE A 1 104 ? -3.541 -3.077 7.563 1.00 88.94 104 PHE A N 1
ATOM 814 C CA . PHE A 1 104 ? -3.899 -1.969 8.446 1.00 88.94 104 PHE A CA 1
ATOM 815 C C . PHE A 1 104 ? -3.511 -2.251 9.902 1.00 88.94 104 PHE A C 1
ATOM 817 O O . PHE A 1 104 ? -3.906 -1.498 10.793 1.00 88.94 104 PHE A O 1
ATOM 824 N N . GLY A 1 105 ? -2.709 -3.288 10.168 1.00 84.31 105 GLY A N 1
ATOM 825 C CA . GLY A 1 105 ? -2.318 -3.696 11.521 1.00 84.31 105 GLY A CA 1
ATOM 826 C C . GLY A 1 105 ? -1.536 -2.631 12.300 1.00 84.31 105 GLY A C 1
ATOM 827 O O . GLY A 1 105 ? -1.476 -2.674 13.529 1.00 84.31 105 GLY A O 1
ATOM 828 N N . LEU A 1 106 ? -0.960 -1.646 11.602 1.00 81.56 106 LEU A N 1
ATOM 829 C CA . LEU A 1 106 ? -0.295 -0.478 12.193 1.00 81.56 106 LEU A CA 1
ATOM 830 C C . LEU A 1 106 ? -1.086 0.828 12.027 1.00 81.56 106 LEU A C 1
ATOM 832 O O . LEU A 1 106 ? -0.644 1.874 12.514 1.00 81.56 106 LEU A O 1
ATOM 836 N N . ALA A 1 107 ? -2.236 0.793 11.353 1.00 86.38 107 ALA A N 1
ATOM 837 C CA . ALA A 1 107 ? -2.994 1.986 11.020 1.00 86.38 107 ALA A CA 1
ATOM 838 C C . ALA A 1 107 ? -3.667 2.606 12.254 1.00 86.38 107 ALA A C 1
ATOM 840 O O . ALA A 1 107 ? -4.069 1.926 13.200 1.00 86.38 107 ALA A O 1
ATOM 841 N N . LYS A 1 108 ? -3.786 3.938 12.264 1.00 87.69 108 LYS A N 1
ATOM 842 C CA . LYS A 1 108 ? -4.318 4.678 13.417 1.00 87.69 108 LYS A CA 1
ATOM 843 C C . LYS A 1 108 ? -4.946 6.007 13.029 1.00 87.69 108 LYS A C 1
ATOM 845 O O . LYS A 1 108 ? -4.545 6.635 12.054 1.00 87.69 108 LYS A O 1
ATOM 850 N N . LYS A 1 109 ? -5.896 6.493 13.830 1.00 86.94 109 LYS A N 1
ATOM 851 C CA . LYS A 1 109 ? -6.430 7.856 13.670 1.00 86.94 109 LYS A CA 1
ATOM 852 C C . LYS A 1 109 ? -5.369 8.894 14.056 1.00 86.94 109 LYS A C 1
ATOM 854 O O . LYS A 1 109 ? -4.750 8.771 15.106 1.00 86.94 109 LYS A O 1
ATOM 859 N N . ALA A 1 110 ? -5.212 9.950 13.262 1.00 80.06 110 ALA A N 1
ATOM 860 C CA . ALA A 1 110 ? -4.166 10.966 13.424 1.00 80.06 110 ALA A CA 1
ATOM 861 C C . ALA A 1 110 ? -4.174 11.675 14.797 1.00 80.06 110 ALA A C 1
ATOM 863 O O . ALA A 1 110 ? -3.124 12.081 15.279 1.00 80.06 110 ALA A O 1
ATOM 864 N N . ASN A 1 111 ? -5.338 11.778 15.451 1.00 69.75 111 ASN A N 1
ATOM 865 C CA . ASN A 1 111 ? -5.501 12.445 16.750 1.00 69.75 111 ASN A CA 1
ATOM 866 C C . ASN A 1 111 ? -5.547 11.475 17.944 1.00 69.75 111 ASN A C 1
ATOM 868 O O . ASN A 1 111 ? -5.946 11.870 19.039 1.00 69.75 111 ASN A O 1
ATOM 872 N N . SER A 1 112 ? -5.213 10.194 17.763 1.00 66.31 112 SER A N 1
ATOM 873 C CA . SER A 1 112 ? -5.173 9.262 18.892 1.00 66.31 112 SER A CA 1
ATOM 874 C C . SER A 1 112 ? -4.024 9.643 19.835 1.00 66.31 112 SER A C 1
ATOM 876 O O . SER A 1 112 ? -2.858 9.461 19.494 1.00 66.31 112 SER A O 1
ATOM 878 N N . THR A 1 113 ? -4.354 10.151 21.023 1.00 53.44 113 THR A N 1
ATOM 879 C CA . THR A 1 113 ? -3.421 10.616 22.071 1.00 53.44 113 THR A CA 1
ATOM 880 C C . THR A 1 113 ? -2.643 9.503 22.770 1.00 53.44 113 THR A C 1
ATOM 882 O O . THR A 1 113 ? -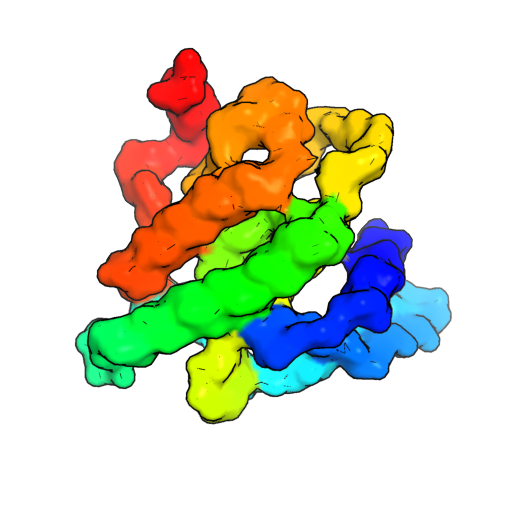1.843 9.766 23.665 1.00 53.44 113 THR A O 1
ATOM 885 N N . SER A 1 114 ? -2.851 8.250 22.380 1.00 53.56 114 SER A N 1
ATOM 886 C CA . SER A 1 114 ? -2.012 7.136 22.804 1.00 53.56 114 SER A CA 1
ATOM 887 C C . SER A 1 114 ? -0.594 7.367 22.282 1.00 53.56 114 SER A C 1
ATOM 889 O O . SER A 1 114 ? -0.320 7.118 21.105 1.00 53.56 114 SER A O 1
ATOM 891 N N . HIS A 1 115 ? 0.272 7.875 23.158 1.00 48.69 115 HIS A N 1
ATOM 892 C CA . HIS A 1 115 ? 1.715 7.846 22.994 1.00 48.69 115 HIS A CA 1
ATOM 893 C C . HIS A 1 115 ? 2.122 6.396 22.751 1.00 48.69 115 HIS A C 1
ATOM 895 O O . HIS A 1 115 ? 2.190 5.593 23.682 1.00 48.69 115 HIS A O 1
ATOM 901 N N . ASP A 1 116 ? 2.347 6.046 21.487 1.00 55.03 116 ASP A N 1
ATOM 902 C CA . ASP A 1 116 ? 2.990 4.787 21.163 1.00 55.03 116 ASP A CA 1
ATOM 903 C C . ASP A 1 116 ? 4.407 4.904 21.714 1.00 55.03 116 ASP A C 1
ATOM 905 O O . ASP A 1 116 ? 5.222 5.700 21.246 1.00 55.03 116 ASP A O 1
ATOM 909 N N . SER A 1 117 ? 4.668 4.164 22.791 1.00 47.00 117 SER A N 1
ATOM 910 C CA . SER A 1 117 ? 6.032 3.962 23.257 1.00 47.00 117 SER A CA 1
ATOM 911 C C . SER A 1 117 ? 6.824 3.454 22.055 1.00 47.00 117 SER A C 1
ATOM 913 O O . SER A 1 117 ? 6.330 2.595 21.328 1.00 47.00 117 SER A O 1
ATOM 915 N N . ALA A 1 118 ? 8.009 4.014 21.820 1.00 48.28 118 ALA A N 1
ATOM 916 C CA . ALA A 1 118 ? 8.866 3.816 20.648 1.00 48.28 118 ALA A CA 1
ATOM 917 C C . ALA A 1 118 ? 9.401 2.368 20.452 1.00 48.28 118 ALA A C 1
ATOM 919 O O . ALA A 1 118 ? 10.528 2.166 20.012 1.00 48.28 118 ALA A O 1
ATOM 920 N N . SER A 1 119 ? 8.625 1.344 20.812 1.00 50.28 119 SER A N 1
ATOM 921 C CA . SER A 1 119 ? 8.975 -0.077 20.798 1.00 50.28 119 SER A CA 1
ATOM 922 C C . SER A 1 119 ? 8.468 -0.831 19.562 1.00 50.28 119 SER A C 1
ATOM 924 O O . SER A 1 119 ? 8.775 -2.014 19.403 1.00 50.28 119 SER A O 1
ATOM 926 N N . GLY A 1 120 ? 7.725 -0.175 18.665 1.00 57.62 120 GLY A N 1
ATOM 927 C CA . GLY A 1 120 ? 7.303 -0.763 17.394 1.00 57.62 120 GLY A CA 1
ATOM 928 C C . GLY A 1 120 ? 8.471 -0.897 16.412 1.00 57.62 120 GLY A C 1
ATOM 929 O O . GLY A 1 120 ? 9.162 0.077 16.118 1.00 57.62 120 GLY A O 1
ATOM 930 N N . LYS A 1 121 ? 8.696 -2.098 15.863 1.00 69.38 121 LYS A N 1
ATOM 931 C CA . LYS A 1 121 ? 9.596 -2.287 14.713 1.00 69.38 121 LYS A CA 1
ATOM 932 C C . LYS A 1 121 ? 8.937 -1.684 13.469 1.00 69.38 121 LYS A C 1
ATOM 934 O O . LYS A 1 121 ? 8.154 -2.352 12.806 1.00 69.38 121 LYS A O 1
ATOM 939 N N . PHE A 1 122 ? 9.243 -0.426 13.169 1.00 78.62 122 PHE A N 1
ATOM 940 C CA . PHE A 1 122 ? 8.750 0.260 11.971 1.00 78.62 122 PHE A CA 1
ATOM 941 C C . PHE A 1 122 ? 9.595 -0.063 10.725 1.00 78.62 122 PHE A C 1
ATOM 943 O O . PHE A 1 122 ? 10.778 -0.412 10.845 1.00 78.62 122 PHE A O 1
ATOM 950 N N . PRO A 1 123 ? 9.026 0.067 9.513 1.00 89.19 123 PRO A N 1
ATOM 951 C CA . PRO A 1 123 ? 9.729 -0.158 8.250 1.00 89.19 123 PRO A CA 1
ATOM 952 C C . PRO A 1 123 ? 10.739 0.967 7.955 1.00 89.19 123 PRO A C 1
ATOM 954 O O . PRO A 1 123 ? 10.492 1.821 7.112 1.00 89.19 123 PRO A O 1
ATOM 957 N N . ILE A 1 124 ? 11.912 0.944 8.599 1.00 89.94 124 ILE A N 1
ATOM 958 C CA . ILE A 1 124 ? 12.889 2.056 8.636 1.00 89.94 124 ILE A CA 1
ATOM 959 C C . ILE A 1 124 ? 13.102 2.779 7.292 1.00 89.94 124 ILE A C 1
ATOM 961 O O . ILE A 1 124 ? 13.161 4.001 7.252 1.00 89.94 124 ILE A O 1
ATOM 965 N N . LYS A 1 125 ? 13.219 2.041 6.182 1.00 92.19 125 LYS A N 1
ATOM 966 C CA . LYS A 1 125 ? 13.496 2.615 4.852 1.00 92.19 125 LYS A CA 1
ATOM 967 C C . LYS A 1 125 ? 12.307 3.350 4.217 1.00 92.19 125 LYS A C 1
ATOM 969 O O . LYS A 1 125 ? 12.508 4.078 3.253 1.00 92.19 125 LYS A O 1
ATOM 974 N N . TRP A 1 126 ? 11.098 3.140 4.724 1.00 94.94 126 TRP A N 1
ATOM 975 C CA . TRP A 1 126 ? 9.866 3.801 4.290 1.00 94.94 126 TRP A CA 1
ATOM 976 C C . TRP A 1 126 ? 9.397 4.852 5.294 1.00 94.94 126 TRP A C 1
ATOM 978 O O . TRP A 1 126 ? 8.606 5.713 4.938 1.00 94.94 126 TRP A O 1
ATOM 988 N N . THR A 1 127 ? 9.885 4.815 6.535 1.00 92.56 127 THR A N 1
ATOM 989 C CA . THR A 1 127 ? 9.435 5.717 7.597 1.00 92.56 127 THR A CA 1
ATOM 990 C C . THR A 1 127 ? 10.046 7.115 7.456 1.00 92.56 127 THR A C 1
ATOM 992 O O . THR A 1 127 ? 11.250 7.266 7.250 1.00 92.56 127 THR A O 1
ATOM 995 N N . ALA A 1 128 ? 9.207 8.142 7.606 1.00 92.25 128 ALA A N 1
ATOM 996 C CA . ALA A 1 128 ? 9.628 9.540 7.579 1.00 92.25 128 ALA A CA 1
ATOM 997 C C . ALA A 1 128 ? 10.582 9.889 8.744 1.00 92.25 128 ALA A C 1
ATOM 999 O O . ALA A 1 128 ? 10.468 9.291 9.821 1.00 92.25 128 ALA A O 1
ATOM 1000 N N . PRO A 1 129 ? 11.491 10.870 8.589 1.00 90.25 129 PRO A N 1
ATOM 1001 C CA . PRO A 1 129 ? 12.463 11.224 9.625 1.00 90.25 129 PRO A CA 1
ATOM 1002 C C . PRO A 1 129 ? 11.825 11.622 10.962 1.00 90.25 129 PRO A C 1
ATOM 1004 O O . PRO A 1 129 ? 12.282 11.191 12.017 1.00 90.25 129 PRO A O 1
ATOM 1007 N N . GLU A 1 130 ? 10.750 12.407 10.951 1.00 89.38 130 GLU A N 1
ATOM 1008 C CA . GLU A 1 130 ? 10.024 12.828 12.153 1.00 89.38 130 GLU A CA 1
ATOM 1009 C C . GLU A 1 130 ? 9.338 11.657 12.871 1.00 89.38 130 GLU A C 1
ATOM 1011 O O . GLU A 1 130 ? 9.310 11.606 14.106 1.00 89.38 130 GLU A O 1
ATOM 1016 N N . ALA A 1 131 ? 8.854 10.676 12.107 1.00 88.81 131 ALA A N 1
ATOM 1017 C CA . ALA A 1 131 ? 8.266 9.454 12.635 1.00 88.81 131 ALA A CA 1
ATOM 1018 C C . ALA A 1 131 ? 9.341 8.530 13.232 1.00 88.81 131 ALA A C 1
ATOM 1020 O O . ALA A 1 131 ? 9.135 7.975 14.307 1.00 88.81 131 ALA A O 1
ATOM 1021 N N . LEU A 1 132 ? 10.517 8.430 12.603 1.00 85.38 132 LEU A N 1
ATOM 1022 C CA . LEU A 1 132 ? 11.657 7.672 13.134 1.00 85.38 132 LEU A CA 1
ATOM 1023 C C . LEU A 1 132 ? 12.236 8.284 14.412 1.00 85.38 132 LEU A C 1
ATOM 1025 O O . LEU A 1 132 ? 12.527 7.562 15.361 1.00 85.38 132 LEU A O 1
ATOM 1029 N N . ARG A 1 133 ? 12.432 9.606 14.428 1.00 83.44 133 ARG A N 1
ATOM 1030 C CA . ARG A 1 133 ? 13.114 10.306 15.525 1.00 83.44 133 ARG A CA 1
ATOM 1031 C C . ARG A 1 133 ? 12.206 10.501 16.735 1.00 83.44 133 ARG A C 1
ATOM 1033 O O . ARG A 1 133 ? 12.622 10.271 17.865 1.00 83.44 133 ARG A O 1
ATOM 1040 N N . ASN A 1 134 ? 10.968 10.926 16.491 1.00 82.69 134 ASN A N 1
ATOM 1041 C CA . ASN A 1 134 ? 10.085 11.436 17.538 1.00 82.69 134 ASN A CA 1
ATOM 1042 C C . ASN A 1 134 ? 8.791 10.624 17.677 1.00 82.69 134 ASN A C 1
ATOM 1044 O O . ASN A 1 134 ? 7.899 11.043 18.411 1.00 82.69 134 A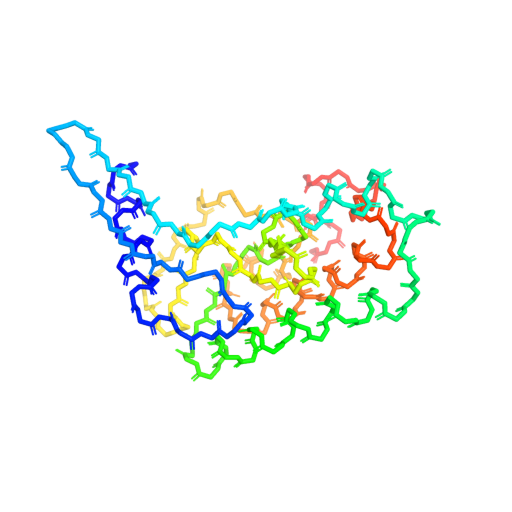SN A O 1
ATOM 1048 N N . SER A 1 135 ? 8.646 9.507 16.948 1.00 85.00 135 SER A N 1
ATOM 1049 C CA . SER A 1 135 ? 7.381 8.754 16.854 1.00 85.00 135 SER A CA 1
ATOM 1050 C C . SER A 1 135 ? 6.191 9.631 16.425 1.00 85.00 135 SER A C 1
ATOM 1052 O O . SER A 1 135 ? 5.042 9.365 16.775 1.00 85.00 135 SER A O 1
ATOM 1054 N N . GLN A 1 136 ? 6.460 10.697 15.659 1.00 88.69 136 GLN A N 1
ATOM 1055 C CA . GLN A 1 136 ? 5.446 11.623 15.156 1.00 88.69 136 GLN A CA 1
ATOM 1056 C C . GLN A 1 136 ? 4.882 11.117 13.826 1.00 88.69 136 GLN A C 1
ATOM 1058 O O . GLN A 1 136 ? 5.345 11.487 12.751 1.00 88.69 136 GLN A O 1
ATOM 1063 N N . PHE A 1 137 ? 3.873 10.252 13.904 1.00 90.50 137 PHE A N 1
ATOM 1064 C CA . PHE A 1 137 ? 3.161 9.748 12.731 1.00 90.50 137 PHE A CA 1
ATOM 1065 C C . PHE A 1 137 ? 1.995 10.661 12.354 1.00 90.50 137 PHE A C 1
ATOM 1067 O O . PHE A 1 137 ? 1.188 11.045 13.199 1.00 90.50 137 PHE A O 1
ATOM 1074 N N . SER A 1 138 ? 1.875 10.966 11.067 1.00 93.69 138 SER A N 1
ATOM 1075 C CA . SER A 1 138 ? 0.800 11.783 10.504 1.00 93.69 138 SER A CA 1
ATOM 1076 C C . SER A 1 138 ? 0.491 11.360 9.068 1.00 93.69 138 SER A C 1
ATOM 1078 O O . SER A 1 138 ? 1.242 10.606 8.451 1.00 93.69 138 SER A O 1
ATOM 1080 N N . THR A 1 139 ? -0.565 11.910 8.468 1.00 94.69 139 THR A N 1
ATOM 1081 C CA . THR A 1 139 ? -0.816 11.691 7.033 1.00 94.69 139 THR A CA 1
ATOM 1082 C C . THR A 1 139 ? 0.343 12.209 6.170 1.00 94.69 139 THR A C 1
ATOM 1084 O O . THR A 1 139 ? 0.550 11.731 5.062 1.00 94.69 139 THR A O 1
ATOM 1087 N N . LYS A 1 140 ? 1.173 13.130 6.685 1.00 96.12 140 LYS A N 1
ATOM 1088 C CA . LYS A 1 140 ? 2.374 13.623 5.993 1.00 96.12 140 LYS A CA 1
ATOM 1089 C C . LYS A 1 140 ? 3.540 12.636 6.051 1.00 96.12 140 LYS A C 1
ATOM 1091 O O . LYS A 1 140 ? 4.253 12.509 5.057 1.00 96.12 140 LYS A O 1
ATOM 1096 N N . SER A 1 141 ? 3.669 11.853 7.124 1.00 95.25 141 SER A N 1
ATOM 1097 C CA . SER A 1 141 ? 4.635 10.746 7.149 1.00 95.25 141 SER A CA 1
ATOM 1098 C C . SER A 1 141 ? 4.238 9.608 6.194 1.00 95.25 141 SER A C 1
ATOM 1100 O O . SER A 1 141 ? 5.104 8.920 5.651 1.00 95.25 141 SER A O 1
ATOM 1102 N N . ASP A 1 142 ? 2.942 9.433 5.915 1.00 97.00 142 ASP A N 1
ATOM 1103 C CA . ASP A 1 142 ? 2.493 8.510 4.863 1.00 97.00 142 ASP A CA 1
ATOM 1104 C C . ASP A 1 142 ? 2.808 9.038 3.456 1.00 97.00 142 ASP A C 1
ATOM 1106 O O . ASP A 1 142 ? 3.148 8.249 2.579 1.00 97.00 142 ASP A O 1
ATOM 1110 N N . ILE A 1 143 ? 2.779 10.359 3.230 1.00 98.06 143 ILE A N 1
ATOM 1111 C CA . ILE A 1 143 ? 3.217 10.958 1.953 1.00 98.06 143 ILE A CA 1
ATOM 1112 C C . ILE A 1 143 ? 4.708 10.688 1.704 1.00 98.06 143 ILE A C 1
ATOM 1114 O O . ILE A 1 143 ? 5.097 10.389 0.574 1.00 98.06 143 ILE A O 1
ATOM 1118 N N . TRP A 1 144 ? 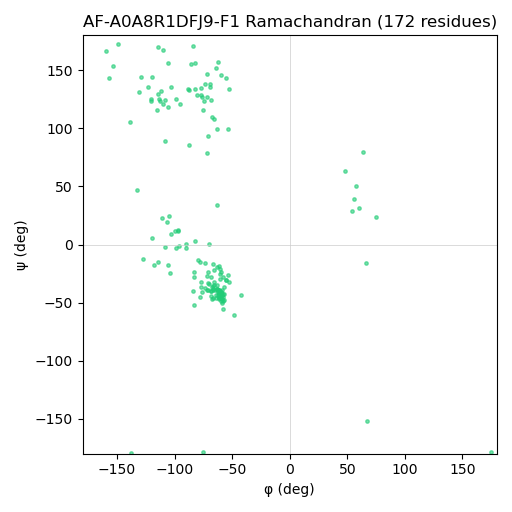5.546 10.735 2.744 1.00 97.88 144 TRP A N 1
ATOM 1119 C CA . TRP A 1 144 ? 6.943 10.300 2.631 1.00 97.88 144 TRP A CA 1
ATOM 1120 C C . TRP A 1 144 ? 7.030 8.836 2.184 1.00 97.88 144 TRP A C 1
ATOM 1122 O O . TRP A 1 144 ? 7.713 8.519 1.208 1.00 97.88 144 TRP A O 1
ATOM 1132 N N . SER A 1 145 ? 6.288 7.955 2.861 1.00 98.25 145 SER A N 1
ATOM 1133 C CA . SER A 1 145 ? 6.232 6.523 2.542 1.00 98.25 145 SER A CA 1
ATOM 1134 C C . SER A 1 145 ? 5.758 6.286 1.100 1.00 98.25 145 SER A C 1
ATOM 1136 O O . SER A 1 145 ? 6.335 5.472 0.380 1.00 98.25 145 SER A O 1
ATOM 1138 N N . PHE A 1 146 ? 4.779 7.068 0.630 1.00 98.75 146 PHE A N 1
ATOM 1139 C CA . PHE A 1 146 ? 4.302 7.058 -0.753 1.00 98.75 146 PHE A CA 1
ATOM 1140 C C . PHE A 1 146 ? 5.404 7.444 -1.749 1.00 98.75 146 PHE A C 1
ATOM 1142 O O . PHE A 1 146 ? 5.532 6.810 -2.792 1.00 98.75 146 PHE A O 1
ATOM 1149 N N . GLY A 1 147 ? 6.260 8.416 -1.424 1.00 98.62 147 GLY A N 1
ATOM 1150 C CA . GLY A 1 147 ? 7.428 8.751 -2.245 1.00 98.62 147 GLY A CA 1
ATOM 1151 C C . GLY A 1 147 ? 8.397 7.573 -2.416 1.00 98.62 147 GLY A C 1
ATOM 1152 O O . GLY A 1 147 ? 8.883 7.317 -3.521 1.00 98.62 147 GLY A O 1
ATOM 1153 N N . ILE A 1 148 ? 8.634 6.807 -1.347 1.00 98.38 148 ILE A N 1
ATOM 1154 C CA . ILE A 1 148 ? 9.451 5.586 -1.409 1.00 98.38 148 ILE A CA 1
ATOM 1155 C C . ILE A 1 148 ? 8.744 4.493 -2.219 1.00 98.38 148 ILE A C 1
ATOM 1157 O O . ILE A 1 148 ? 9.382 3.835 -3.039 1.00 98.38 148 ILE A O 1
ATOM 1161 N N . LEU A 1 149 ? 7.428 4.346 -2.071 1.00 98.56 149 LEU A N 1
ATOM 1162 C CA . LEU A 1 149 ? 6.614 3.425 -2.864 1.00 98.56 149 LEU A CA 1
ATOM 1163 C C . LEU A 1 149 ? 6.645 3.757 -4.365 1.00 98.56 149 LEU A C 1
ATOM 1165 O O . LEU A 1 149 ? 6.827 2.861 -5.187 1.00 98.56 149 LEU A O 1
ATOM 1169 N N . LEU A 1 150 ? 6.565 5.034 -4.749 1.00 98.69 150 LEU A N 1
ATOM 1170 C CA . LEU A 1 150 ? 6.767 5.448 -6.142 1.00 98.69 150 LEU A CA 1
ATOM 1171 C C . LEU A 1 150 ? 8.144 5.003 -6.649 1.00 98.69 150 LEU A C 1
ATOM 1173 O O . LEU A 1 150 ? 8.262 4.472 -7.755 1.00 98.69 150 LEU A O 1
ATOM 1177 N N . TRP A 1 151 ? 9.187 5.158 -5.832 1.00 98.19 151 TRP A N 1
ATOM 1178 C CA . TRP A 1 151 ? 10.514 4.662 -6.182 1.00 98.19 151 TRP A CA 1
ATOM 1179 C C . TRP A 1 151 ? 10.534 3.135 -6.351 1.00 98.19 151 TRP A C 1
ATOM 1181 O O . TRP A 1 151 ? 11.135 2.643 -7.306 1.00 98.19 151 TRP A O 1
ATOM 1191 N N . GLU A 1 152 ? 9.856 2.367 -5.493 1.00 98.12 152 GLU A N 1
ATOM 1192 C CA . GLU A 1 152 ? 9.710 0.913 -5.667 1.00 98.12 152 GLU A CA 1
ATOM 1193 C C . GLU A 1 152 ? 9.037 0.571 -7.003 1.00 98.12 152 GLU A C 1
ATOM 1195 O O . GLU A 1 152 ? 9.561 -0.254 -7.752 1.00 98.12 152 GLU A O 1
ATOM 1200 N N . ILE A 1 153 ? 7.934 1.245 -7.342 1.00 98.12 153 ILE A N 1
ATOM 1201 C CA . ILE A 1 153 ? 7.181 1.037 -8.588 1.00 98.12 153 ILE A CA 1
ATOM 1202 C C . ILE A 1 153 ? 8.080 1.269 -9.806 1.00 98.12 153 ILE A C 1
ATOM 1204 O O . ILE A 1 153 ? 8.262 0.374 -10.634 1.00 98.12 153 ILE A O 1
ATOM 1208 N N . PHE A 1 154 ? 8.704 2.443 -9.902 1.00 97.19 154 PHE A N 1
ATOM 1209 C CA . PHE A 1 154 ? 9.490 2.820 -11.081 1.00 97.19 154 PHE A CA 1
ATOM 1210 C C . PHE A 1 154 ? 10.879 2.171 -11.136 1.00 97.19 154 PHE A C 1
ATOM 1212 O O . PHE A 1 154 ? 11.511 2.141 -12.194 1.00 97.19 154 PHE A O 1
ATOM 1219 N N . SER A 1 155 ? 11.356 1.606 -10.026 1.00 95.88 155 SER A N 1
ATOM 1220 C CA . SER A 1 155 ? 12.581 0.801 -9.987 1.00 95.88 155 SER A CA 1
ATOM 1221 C C . SER A 1 155 ? 12.342 -0.691 -10.231 1.00 95.88 155 SER A C 1
ATOM 1223 O O . SER A 1 155 ? 13.311 -1.458 -10.247 1.00 95.88 155 SER A O 1
ATOM 1225 N N . PHE A 1 156 ? 11.087 -1.098 -10.460 1.00 96.38 156 PHE A N 1
ATOM 1226 C CA . PHE A 1 156 ? 10.664 -2.494 -10.588 1.00 96.38 156 PHE A CA 1
ATOM 1227 C C . PHE A 1 156 ? 11.004 -3.325 -9.344 1.00 96.38 156 PHE A C 1
ATOM 1229 O O . PHE A 1 156 ? 11.616 -4.391 -9.420 1.00 96.38 156 PHE A O 1
ATOM 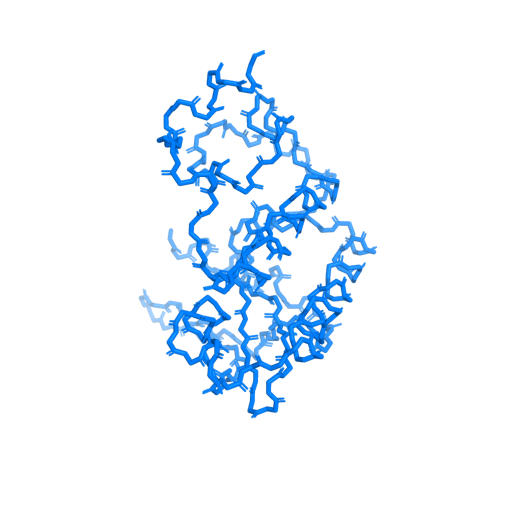1236 N N . GLY A 1 157 ? 10.623 -2.808 -8.176 1.00 95.25 157 GLY A N 1
ATOM 1237 C CA . GLY A 1 157 ? 10.675 -3.525 -6.907 1.00 95.25 157 GLY A CA 1
ATOM 1238 C C . GLY A 1 157 ? 12.075 -3.681 -6.317 1.00 95.25 157 GLY A C 1
ATOM 1239 O O . GLY A 1 157 ? 12.326 -4.612 -5.541 1.00 95.25 157 GLY A O 1
ATOM 1240 N N . ARG A 1 158 ? 13.017 -2.799 -6.675 1.00 94.69 158 ARG A N 1
ATOM 1241 C CA . ARG A 1 158 ? 14.319 -2.767 -5.996 1.00 94.69 158 ARG A CA 1
ATOM 1242 C C . ARG A 1 158 ? 14.125 -2.428 -4.521 1.00 94.69 158 ARG A C 1
ATOM 1244 O O . ARG A 1 158 ? 13.134 -1.832 -4.122 1.00 94.69 158 ARG A O 1
ATOM 1251 N N . VAL A 1 159 ? 15.098 -2.811 -3.702 1.00 92.69 159 VAL A N 1
ATOM 1252 C CA . VAL A 1 159 ? 15.108 -2.432 -2.286 1.00 92.69 159 VAL A CA 1
ATOM 1253 C C . VAL A 1 159 ? 15.534 -0.963 -2.176 1.00 92.69 159 VAL A C 1
ATOM 1255 O O . VAL A 1 159 ? 16.607 -0.630 -2.698 1.00 92.69 159 VAL A O 1
ATOM 1258 N N . PRO A 1 160 ? 14.762 -0.092 -1.494 1.00 93.00 160 PRO A N 1
ATOM 1259 C CA . PRO A 1 160 ? 15.163 1.290 -1.262 1.00 93.00 160 PRO A CA 1
ATOM 1260 C C . PRO A 1 160 ? 16.522 1.370 -0.569 1.00 93.00 160 PRO A C 1
ATOM 1262 O O . PRO A 1 160 ? 16.862 0.539 0.282 1.00 93.00 160 PRO A O 1
ATOM 1265 N N . TYR A 1 161 ? 17.315 2.372 -0.944 1.00 90.25 161 TYR A N 1
ATOM 1266 C CA . TYR A 1 161 ? 18.636 2.632 -0.366 1.00 90.25 161 TYR A CA 1
ATOM 1267 C C . TYR A 1 161 ? 19.516 1.368 -0.274 1.00 90.25 161 TYR A C 1
ATOM 1269 O O . TYR A 1 161 ? 19.871 0.919 0.821 1.00 90.25 161 TYR A O 1
ATOM 1277 N N . PRO A 1 162 ? 19.869 0.745 -1.411 1.00 83.25 162 PRO A N 1
ATOM 1278 C CA . PRO A 1 162 ? 20.522 -0.567 -1.425 1.00 83.25 162 PRO A CA 1
ATOM 1279 C C . PRO A 1 162 ? 21.908 -0.572 -0.763 1.00 83.25 162 PRO A C 1
ATOM 1281 O O . PRO A 1 162 ? 22.395 -1.627 -0.377 1.00 83.25 162 PRO A O 1
ATOM 1284 N N . ARG A 1 163 ? 22.540 0.600 -0.615 1.00 82.25 163 ARG A N 1
ATOM 1285 C CA . ARG A 1 163 ? 23.865 0.766 0.006 1.00 82.25 163 ARG A CA 1
ATOM 1286 C C . ARG A 1 163 ? 23.816 1.152 1.485 1.00 82.25 163 ARG A C 1
ATOM 1288 O O . ARG A 1 163 ? 24.866 1.297 2.096 1.00 82.25 163 ARG A O 1
ATOM 1295 N N . ILE A 1 164 ? 22.623 1.332 2.052 1.00 76.38 164 ILE A N 1
ATOM 1296 C CA . ILE A 1 164 ? 22.452 1.726 3.451 1.00 76.38 164 ILE A CA 1
ATOM 1297 C C . ILE A 1 164 ? 21.766 0.577 4.190 1.00 76.38 164 ILE A C 1
ATOM 1299 O O . ILE A 1 164 ? 20.623 0.202 3.902 1.00 76.38 164 ILE A O 1
ATOM 1303 N N . VAL A 1 165 ? 22.496 -0.003 5.140 1.00 72.81 165 VAL A N 1
ATOM 1304 C CA . VAL A 1 165 ? 21.974 -0.991 6.091 1.00 72.81 165 VAL A CA 1
ATOM 1305 C C . VAL A 1 165 ? 21.020 -0.289 7.055 1.00 72.81 165 VAL A C 1
ATOM 1307 O O . VAL A 1 165 ? 21.325 0.808 7.512 1.00 72.81 165 VAL A O 1
ATOM 1310 N N . SER A 1 166 ? 19.883 -0.907 7.390 1.00 66.38 166 SER A N 1
ATOM 1311 C CA . SER A 1 166 ? 18.797 -0.243 8.134 1.00 66.38 166 SER A CA 1
ATOM 1312 C C . SER A 1 166 ? 19.232 0.370 9.473 1.00 66.38 166 SER A C 1
ATOM 1314 O O . SER A 1 166 ? 18.712 1.410 9.856 1.00 66.38 166 SER A O 1
ATOM 1316 N N . PHE A 1 167 ? 20.231 -0.204 10.154 1.00 62.16 167 PHE A N 1
ATOM 1317 C CA . PHE A 1 167 ? 20.779 0.370 11.390 1.00 62.16 167 PHE A CA 1
ATOM 1318 C C . PHE A 1 167 ? 21.486 1.720 11.165 1.00 62.16 167 PHE A C 1
ATOM 1320 O O . PHE A 1 167 ? 21.405 2.605 12.005 1.00 62.16 167 PHE A O 1
ATOM 1327 N N . HIS A 1 168 ? 22.114 1.923 10.002 1.00 59.44 168 HIS A N 1
ATOM 1328 C CA . HIS A 1 168 ? 22.776 3.181 9.636 1.00 59.44 168 HIS A CA 1
ATOM 1329 C C . HIS A 1 168 ? 21.800 4.256 9.147 1.00 59.44 168 HIS A C 1
ATOM 1331 O O . HIS A 1 168 ? 22.171 5.423 9.058 1.00 59.44 168 HIS A O 1
ATOM 1337 N N . PHE A 1 169 ? 20.554 3.886 8.838 1.00 61.16 169 PHE A N 1
ATOM 1338 C CA . PHE A 1 169 ? 19.547 4.827 8.349 1.00 61.16 169 PHE A CA 1
ATOM 1339 C C . PHE A 1 169 ? 19.216 5.903 9.378 1.00 61.16 169 PHE A C 1
ATOM 1341 O O . PHE A 1 169 ? 19.073 7.073 9.032 1.00 61.16 169 PHE A O 1
ATOM 1348 N N . VAL A 1 170 ? 19.169 5.490 10.645 1.00 58.75 170 VAL A N 1
ATOM 1349 C CA . V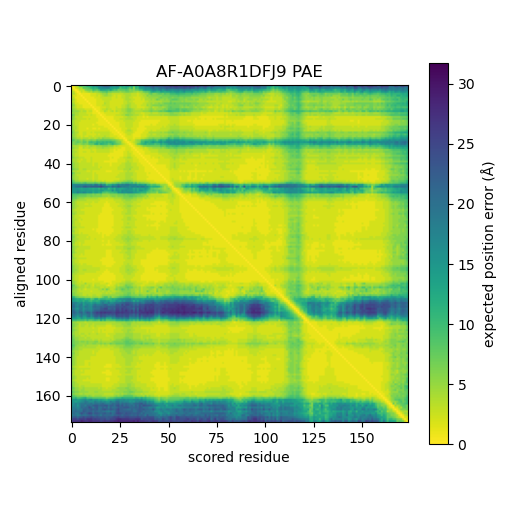AL A 1 170 ? 18.929 6.378 11.779 1.00 58.75 170 VAL A CA 1
ATOM 1350 C C . VAL A 1 170 ? 20.064 7.399 11.898 1.00 58.75 170 VAL A C 1
ATOM 1352 O O . VAL A 1 170 ? 19.781 8.561 12.124 1.00 58.75 170 VAL A O 1
ATOM 1355 N N . TYR A 1 171 ? 21.320 7.013 11.646 1.00 55.97 171 TYR A N 1
ATOM 1356 C CA . TYR A 1 171 ? 22.494 7.886 11.799 1.00 55.97 171 TYR A CA 1
ATOM 1357 C C . TYR A 1 171 ? 22.782 8.813 10.609 1.00 55.97 171 TYR A C 1
ATOM 1359 O O . TYR A 1 171 ? 23.379 9.861 10.806 1.00 55.97 171 TYR A O 1
ATOM 1367 N N . PHE A 1 172 ? 22.411 8.442 9.379 1.00 54.44 172 PHE A N 1
ATOM 1368 C CA . PHE A 1 172 ? 22.672 9.272 8.186 1.00 54.44 172 PHE A CA 1
ATOM 1369 C C . PHE A 1 172 ? 21.634 10.374 7.963 1.00 54.44 172 PHE A C 1
ATOM 1371 O O . PHE A 1 172 ? 21.916 11.361 7.289 1.00 54.44 172 PHE A O 1
ATOM 1378 N N . TRP A 1 173 ? 20.431 10.184 8.500 1.00 53.34 173 TRP A N 1
ATOM 1379 C CA . TRP A 1 173 ? 19.348 11.161 8.471 1.00 53.34 173 TRP A CA 1
ATOM 1380 C C . TRP A 1 173 ? 19.071 11.716 9.870 1.00 53.34 173 TRP A C 1
ATOM 1382 O O . TRP A 1 173 ? 17.955 12.181 10.102 1.00 53.34 173 TRP A O 1
ATOM 1392 N N . LEU A 1 174 ? 20.047 11.652 10.789 1.00 47.25 174 LEU A N 1
ATOM 1393 C CA . LEU A 1 174 ? 20.115 12.385 12.062 1.00 47.25 174 LEU A CA 1
ATOM 1394 C C . LEU A 1 174 ? 21.112 13.530 11.931 1.00 47.25 174 LEU A C 1
ATOM 1396 O O . LEU A 1 174 ? 20.665 14.659 12.239 1.00 47.25 174 LEU A O 1
#